Protein AF-A0A960ALN5-F1 (afdb_monomer)

Mean predicted aligned error: 6.97 Å

Foldseek 3Di:
DDDFDWDADPVDGFTFTDHPPDTDPDGDHDDDFDDLVVLVVLLVVLVVVLVVLLVVLLVQLVVCVVVVHPCSVVLSVVLSVQLCVQLVCQSVVLSVVQVPDPDSVSSVVSSVSSVVSSVVSSVCSVCSSVVVVVVRD

Radius of gyration: 24.54 Å; Cα contacts (8 Å, |Δi|>4): 141; chains: 1; bounding box: 49×25×76 Å

pLDDT: mean 93.41, std 6.9, range [58.62, 98.62]

Secondary structure (DSSP, 8-state):
-PPSEEEE-TTSSSEEEE-SSSEEEEEEPPP----HHHHHHHHHHHHHHHHHHHHHHHHHHHHHHHTT-TTHHHHHHHHHHHHHHHHHHHHHHHHHHHHH---HHHHHHHHHHHHHHHHHHHHHHHHHHHHHHHHH-

Nearest PDB structures (foldseek):
  7sqc-assembly1_C1  TM=5.564E-01  e=3.299E+00  Chlamydomonas reinhardtii
  5j0l-assembly1_B  TM=5.577E-01  e=6.347E+00  synthetic construct
  7tcd-assembly1_A  TM=4.397E-01  e=8.051E+00  synthetic construct

Solvent-accessible surface area (backbone atoms only — not comparable to full-atom values): 7522 Å² total; per-residue (Å²): 128,65,74,61,43,80,40,76,29,91,90,58,79,34,32,24,34,33,73,54,86,54,79,50,91,55,66,45,70,62,81,83,50,71,55,72,67,57,54,52,54,50,49,52,54,47,50,52,50,42,53,57,50,49,53,56,52,52,48,56,26,52,57,36,44,72,72,69,43,88,61,21,63,64,47,33,51,55,26,51,52,49,29,51,50,47,37,52,53,43,46,51,48,47,50,53,53,36,70,74,46,89,52,52,66,49,39,56,52,38,67,58,45,46,60,48,36,44,52,49,25,51,54,51,27,53,51,47,38,54,54,51,48,70,74,74,108

Structure (mmCIF, N/CA/C/O backbone):
data_AF-A0A960ALN5-F1
#
_entry.id   AF-A0A960ALN5-F1
#
loop_
_atom_site.group_PDB
_atom_site.id
_atom_site.type_symbol
_atom_site.label_atom_id
_atom_site.label_alt_id
_atom_site.label_comp_id
_atom_site.label_asym_id
_atom_site.label_entity_id
_atom_site.label_seq_id
_atom_site.pdbx_PDB_ins_code
_atom_site.Cartn_x
_atom_site.Cartn_y
_atom_site.Cartn_z
_atom_site.occupancy
_atom_site.B_iso_or_equiv
_atom_site.auth_seq_id
_atom_site.auth_comp_id
_atom_site.auth_asym_id
_atom_site.auth_atom_id
_atom_site.pdbx_PDB_model_num
ATOM 1 N N . MET A 1 1 ? -12.595 -7.997 50.179 1.00 58.62 1 MET A N 1
ATOM 2 C CA . MET A 1 1 ? -13.289 -6.859 49.540 1.00 58.62 1 MET A CA 1
ATOM 3 C C . MET A 1 1 ? -12.468 -6.469 48.326 1.00 58.62 1 MET A C 1
ATOM 5 O O . MET A 1 1 ? -11.252 -6.384 48.454 1.00 58.62 1 MET A O 1
ATOM 9 N N . THR A 1 2 ? -13.080 -6.353 47.152 1.00 78.88 2 THR A N 1
ATOM 10 C CA . THR A 1 2 ? -12.391 -5.891 45.938 1.00 78.88 2 THR A CA 1
ATOM 11 C C . THR A 1 2 ? -12.090 -4.402 46.078 1.00 78.88 2 THR A C 1
ATOM 13 O O . THR A 1 2 ? -12.916 -3.649 46.594 1.00 78.88 2 THR A O 1
ATOM 16 N N . VAL A 1 3 ? -10.891 -3.984 45.672 1.00 91.25 3 VAL A N 1
ATOM 17 C CA . VAL A 1 3 ? -10.505 -2.568 45.682 1.00 91.25 3 VAL A CA 1
ATOM 18 C C . VAL A 1 3 ? -11.387 -1.765 44.715 1.00 91.25 3 VAL A C 1
ATOM 20 O O . VAL A 1 3 ? -11.859 -2.329 43.726 1.00 91.25 3 VAL A O 1
ATOM 23 N N . PRO A 1 4 ? -11.634 -0.470 44.974 1.00 93.06 4 PRO A N 1
ATOM 24 C CA . PRO A 1 4 ? -12.338 0.384 44.025 1.00 93.06 4 PRO A CA 1
ATOM 25 C C . PRO A 1 4 ? -11.625 0.391 42.665 1.00 93.06 4 PRO A C 1
ATOM 27 O O . PRO A 1 4 ? -10.399 0.515 42.606 1.00 93.06 4 PRO A O 1
ATOM 30 N N . GLY A 1 5 ? -12.367 0.229 41.570 1.00 91.56 5 GLY A N 1
ATOM 31 C CA . GLY A 1 5 ? -11.766 0.071 40.247 1.00 91.56 5 GLY A CA 1
ATOM 32 C C . GLY A 1 5 ? -12.744 -0.250 39.120 1.00 91.56 5 GLY A C 1
ATOM 33 O O . GLY A 1 5 ? -13.943 -0.419 39.324 1.00 91.56 5 GLY A O 1
ATOM 34 N N . TRP A 1 6 ? -12.211 -0.326 37.899 1.00 91.06 6 TRP A N 1
ATOM 35 C CA . TRP A 1 6 ? -12.963 -0.706 36.702 1.00 91.06 6 TRP A CA 1
ATOM 36 C C . TRP A 1 6 ? -12.916 -2.217 36.501 1.00 91.06 6 TRP A C 1
ATOM 38 O O . TRP A 1 6 ? -11.837 -2.793 36.360 1.00 91.06 6 TRP A O 1
ATOM 48 N N . TYR A 1 7 ? -14.085 -2.838 36.415 1.00 90.06 7 TYR A N 1
ATOM 49 C CA . TYR A 1 7 ? -14.239 -4.283 36.255 1.00 90.06 7 TYR A CA 1
ATOM 50 C C . TYR A 1 7 ? -15.228 -4.594 35.122 1.00 90.06 7 TYR A C 1
ATOM 52 O O . TYR A 1 7 ? -15.979 -3.696 34.731 1.00 90.06 7 TYR A O 1
ATOM 60 N N . PRO A 1 8 ? -15.240 -5.821 34.561 1.00 90.44 8 PRO A N 1
ATOM 61 C CA . PRO A 1 8 ? -16.237 -6.221 33.566 1.00 90.44 8 PRO A CA 1
ATOM 62 C C . PRO A 1 8 ? -17.658 -5.958 34.073 1.00 90.44 8 PRO A C 1
ATOM 64 O O . PRO A 1 8 ? -17.978 -6.331 35.201 1.00 90.44 8 PRO A O 1
ATOM 67 N N . ASP A 1 9 ? -18.480 -5.284 33.263 1.00 88.62 9 ASP A N 1
ATOM 68 C CA . ASP A 1 9 ? -19.849 -4.926 33.652 1.00 88.62 9 ASP A CA 1
ATOM 69 C C . ASP A 1 9 ? -20.706 -6.198 33.831 1.00 88.62 9 ASP A C 1
ATOM 71 O O . ASP A 1 9 ? -20.887 -6.938 32.863 1.00 88.62 9 ASP A O 1
ATOM 75 N N . PRO A 1 10 ? -21.259 -6.481 35.028 1.00 83.56 10 PRO A N 1
ATOM 76 C CA . PRO A 1 10 ? -22.120 -7.648 35.236 1.00 83.56 10 PRO A CA 1
ATOM 77 C C . PRO A 1 10 ? -23.447 -7.566 34.469 1.00 83.56 10 PRO A C 1
ATOM 79 O O . PRO A 1 10 ? -24.081 -8.594 34.238 1.00 83.56 10 PRO A O 1
ATOM 82 N N . GLY A 1 11 ? -23.891 -6.352 34.119 1.00 82.25 11 GLY A N 1
ATOM 83 C CA . GLY A 1 11 ? -25.185 -6.088 33.486 1.00 82.25 11 GLY A CA 1
ATOM 84 C C . GLY A 1 11 ? -25.126 -5.834 31.977 1.00 82.25 11 GLY A C 1
ATOM 85 O O . GLY A 1 11 ? -26.162 -5.537 31.383 1.00 82.25 11 GLY A O 1
ATOM 86 N N . GLY A 1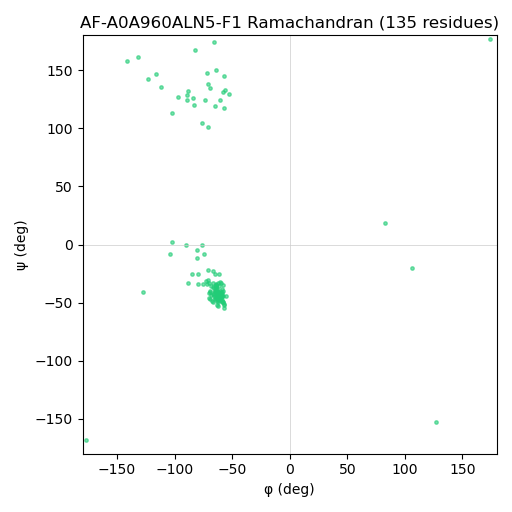 12 ? -23.952 -5.915 31.342 1.00 79.06 12 GLY A N 1
ATOM 87 C CA . GLY A 1 12 ? -23.803 -5.547 29.934 1.00 79.06 12 GLY A CA 1
ATOM 88 C C . GLY A 1 12 ? -22.405 -5.769 29.356 1.00 79.06 12 GLY A C 1
ATOM 89 O O . GLY A 1 12 ? -21.552 -6.424 29.943 1.00 79.06 12 GLY A O 1
ATOM 90 N N . SER A 1 13 ? -22.160 -5.228 28.160 1.00 74.62 13 SER A N 1
ATOM 91 C CA . SER A 1 13 ? -20.829 -5.228 27.542 1.00 74.62 13 SER A CA 1
ATOM 92 C C . SER A 1 13 ? -20.039 -3.989 27.969 1.00 74.62 13 SER A C 1
ATOM 94 O O . SER A 1 13 ? -20.551 -2.881 27.822 1.00 74.62 13 SER A O 1
ATOM 96 N N . GLY A 1 14 ? -18.782 -4.151 28.389 1.00 84.25 14 GLY A N 1
ATOM 97 C CA . GLY A 1 14 ? -17.890 -3.039 28.741 1.00 84.25 14 GLY A CA 1
ATOM 98 C C . GLY A 1 14 ? -17.283 -3.189 30.130 1.00 84.25 14 GLY A C 1
ATOM 99 O O . GLY A 1 14 ? -17.115 -4.306 30.624 1.00 84.25 14 GLY A O 1
ATOM 100 N N . THR A 1 15 ? -16.942 -2.064 30.753 1.00 91.12 15 THR A N 1
ATOM 101 C CA . THR A 1 15 ? -16.519 -2.033 32.157 1.00 91.12 15 THR A CA 1
ATOM 102 C C . THR A 1 15 ? -17.400 -1.098 32.971 1.00 91.12 15 THR A C 1
ATOM 104 O O . THR A 1 15 ? -17.802 -0.038 32.496 1.00 91.12 15 THR A O 1
ATOM 107 N N . ARG A 1 16 ? -17.692 -1.479 34.212 1.00 92.69 16 ARG A N 1
ATOM 108 C CA . ARG A 1 16 ? -18.422 -0.666 35.188 1.00 92.69 16 ARG A CA 1
ATOM 109 C C . ARG A 1 16 ? -17.503 -0.354 36.367 1.00 92.69 16 ARG A C 1
ATOM 111 O O . ARG A 1 16 ? -16.625 -1.156 36.698 1.00 92.69 16 ARG A O 1
ATOM 118 N N . TYR A 1 17 ? -17.657 0.821 36.967 1.00 92.19 17 TYR A N 1
ATOM 119 C CA . TYR A 1 17 ? -16.857 1.210 38.124 1.00 92.19 17 TYR A CA 1
ATOM 120 C C . TYR A 1 17 ? -17.458 0.649 39.423 1.00 92.19 17 TYR A C 1
ATOM 122 O O . TYR A 1 17 ? -18.637 0.869 39.720 1.00 92.19 17 TYR A O 1
ATOM 130 N N . TRP A 1 18 ? -16.634 -0.071 40.184 1.00 92.56 18 TRP A N 1
ATOM 131 C CA . TRP A 1 18 ? -16.903 -0.546 41.541 1.00 92.56 18 TRP A CA 1
ATOM 132 C C . TRP A 1 18 ? -16.277 0.427 42.539 1.00 92.56 18 TRP A C 1
ATOM 134 O O . TRP A 1 18 ? -15.080 0.704 42.445 1.00 92.56 18 TRP A O 1
ATOM 144 N N . ASP A 1 19 ? -17.048 0.933 43.499 1.00 92.12 19 ASP A N 1
ATOM 145 C CA . ASP A 1 19 ? -16.558 1.912 44.483 1.00 92.12 19 ASP A CA 1
ATOM 146 C C . ASP A 1 19 ? -15.975 1.283 45.762 1.00 92.12 19 ASP A C 1
ATOM 148 O O . ASP A 1 19 ? -15.500 1.997 46.643 1.00 92.12 19 ASP A O 1
ATOM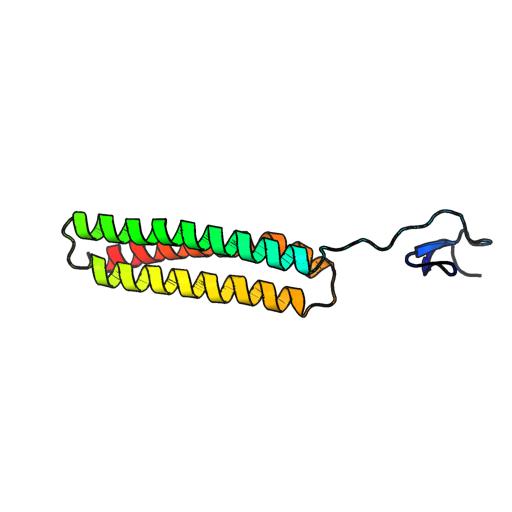 152 N N . GLY A 1 20 ? -15.973 -0.050 45.857 1.00 92.19 20 GLY A N 1
ATOM 153 C CA . GLY A 1 20 ? -15.568 -0.797 47.052 1.00 92.19 20 GLY A CA 1
ATOM 154 C C . GLY A 1 20 ? -16.741 -1.411 47.822 1.00 92.19 20 GLY A C 1
ATOM 155 O O . GLY A 1 20 ? -16.524 -2.371 48.565 1.00 92.19 20 GLY A O 1
ATOM 156 N N . GLN A 1 21 ? -17.964 -0.916 47.621 1.00 92.00 21 GLN A N 1
ATOM 157 C CA . GLN A 1 21 ? -19.178 -1.370 48.309 1.00 92.00 21 GLN A CA 1
ATOM 158 C C . GLN A 1 21 ? -20.314 -1.731 47.346 1.00 92.00 21 GLN A C 1
ATOM 160 O O . GLN A 1 21 ? -20.996 -2.734 47.574 1.00 92.00 21 GLN A O 1
ATOM 165 N N . VAL A 1 22 ? -20.514 -0.948 46.285 1.00 91.44 22 VAL A N 1
ATOM 166 C CA . VAL A 1 22 ? -21.576 -1.131 45.292 1.00 91.44 22 VAL A CA 1
ATOM 167 C C . VAL A 1 22 ? -21.096 -0.831 43.869 1.00 91.44 22 VAL A C 1
ATOM 169 O O . VAL A 1 22 ? -20.112 -0.131 43.615 1.00 91.44 22 VAL A O 1
ATOM 172 N N . TRP A 1 23 ? -21.815 -1.395 42.899 1.00 90.94 23 TRP A N 1
ATOM 173 C CA . TRP A 1 23 ? -21.640 -1.039 41.498 1.00 90.94 23 TRP A CA 1
ATOM 174 C C . TRP A 1 23 ? -22.239 0.339 41.261 1.00 90.94 23 TRP A C 1
ATOM 176 O O . TRP A 1 23 ? -23.423 0.548 41.515 1.00 90.94 23 TRP A O 1
ATOM 186 N N . THR A 1 24 ? -21.436 1.261 40.742 1.00 91.56 24 THR A N 1
ATOM 187 C CA . THR A 1 24 ? -21.915 2.599 40.380 1.00 91.56 24 THR A CA 1
ATOM 188 C C . THR A 1 24 ? -22.579 2.594 39.001 1.00 91.56 24 THR A C 1
ATOM 190 O O . THR A 1 24 ? -22.395 1.664 38.210 1.00 91.56 24 THR A O 1
ATOM 193 N N . ASP A 1 25 ? -23.288 3.671 38.666 1.00 90.50 25 ASP A N 1
ATOM 194 C CA . ASP A 1 25 ? -23.841 3.883 37.321 1.00 90.50 25 ASP A CA 1
ATOM 195 C C . ASP A 1 25 ? -22.783 4.315 36.289 1.00 90.50 25 ASP A C 1
ATOM 197 O O . ASP A 1 25 ? -23.090 4.511 35.112 1.00 90.50 25 ASP A O 1
ATOM 201 N N . GLN A 1 26 ? -21.514 4.455 36.695 1.00 90.75 26 GLN A N 1
ATOM 202 C CA . GLN A 1 26 ? -20.435 4.786 35.772 1.00 90.75 26 GLN A CA 1
ATOM 203 C C . GLN A 1 26 ? -20.047 3.556 34.947 1.00 90.75 26 GLN A C 1
ATOM 205 O O . GLN A 1 26 ? -19.343 2.655 35.411 1.00 90.75 26 GLN A O 1
ATOM 210 N N . VAL A 1 27 ? -20.478 3.554 33.689 1.00 89.25 27 VAL A N 1
ATOM 211 C CA . VAL A 1 27 ? -20.147 2.541 32.684 1.00 89.25 27 VAL A CA 1
ATOM 212 C C . VAL A 1 27 ? -19.266 3.124 31.583 1.00 89.25 27 VAL A C 1
ATOM 214 O O . VAL A 1 27 ? -19.517 4.204 31.050 1.00 89.25 27 VAL A O 1
ATOM 217 N N . LYS A 1 28 ? -18.230 2.378 31.205 1.00 86.38 28 LYS A N 1
ATOM 218 C CA . LYS A 1 28 ? -17.436 2.591 29.997 1.00 86.38 28 LYS A CA 1
ATOM 219 C C . LYS A 1 28 ? -17.883 1.581 28.957 1.00 86.38 28 LYS A C 1
ATOM 221 O O . LYS A 1 28 ? -17.653 0.377 29.095 1.00 86.38 28 LYS A O 1
ATOM 226 N N . ALA A 1 29 ? -18.498 2.090 27.894 1.00 78.88 29 ALA A N 1
ATOM 227 C CA . ALA A 1 29 ? -18.795 1.281 26.726 1.00 78.88 29 ALA A CA 1
ATOM 228 C C . ALA A 1 29 ? -17.494 0.668 26.172 1.00 78.88 29 ALA A C 1
ATOM 230 O O . ALA A 1 29 ? -16.442 1.318 26.208 1.00 78.88 29 ALA A O 1
ATOM 231 N N . PRO A 1 30 ? -17.536 -0.562 25.633 1.00 73.06 30 PRO A N 1
ATOM 232 C CA . PRO A 1 30 ? -16.398 -1.111 24.920 1.00 73.06 30 PRO A CA 1
ATOM 233 C C . PRO A 1 30 ? -16.054 -0.170 23.762 1.00 73.06 30 PRO A C 1
ATOM 235 O O . PRO A 1 30 ? -16.936 0.251 23.009 1.00 73.06 30 PRO A O 1
ATOM 238 N N . GLY A 1 31 ? -14.775 0.186 23.625 1.00 67.69 31 GLY A N 1
ATOM 239 C CA . GLY A 1 31 ? -14.324 1.028 22.522 1.00 67.69 31 GLY A CA 1
ATOM 240 C C . GLY A 1 31 ? -14.695 0.379 21.189 1.00 67.69 31 GLY A C 1
ATOM 241 O O . GLY A 1 31 ? -14.228 -0.720 20.882 1.00 67.69 31 GLY A O 1
ATOM 242 N N . LYS A 1 32 ? -15.545 1.035 20.391 1.00 73.06 32 LYS A N 1
ATOM 243 C CA . LYS A 1 32 ? -15.848 0.581 19.030 1.00 73.06 32 LYS A CA 1
ATOM 244 C C . LYS A 1 32 ? -14.616 0.833 18.163 1.00 73.06 32 LYS A C 1
ATOM 246 O O . LYS A 1 32 ? -14.345 1.964 17.775 1.00 73.06 32 LYS A O 1
ATOM 251 N N . GLY A 1 33 ? -13.847 -0.221 17.901 1.00 81.25 33 GLY A N 1
ATOM 252 C CA . GLY A 1 33 ? -12.757 -0.175 16.930 1.00 81.25 33 GLY A CA 1
ATOM 253 C C . GLY A 1 33 ? -13.263 0.047 15.502 1.00 81.25 33 GLY A C 1
ATOM 254 O O . GLY A 1 33 ? -14.464 0.010 15.232 1.00 81.25 33 GLY A O 1
ATOM 255 N N . VAL A 1 34 ? -12.328 0.222 14.567 1.00 88.44 34 VAL A N 1
ATOM 256 C CA . VAL A 1 34 ? -12.641 0.327 13.135 1.00 88.44 34 VAL A CA 1
ATOM 257 C C . VAL A 1 34 ? -13.337 -0.964 12.660 1.00 88.44 34 VAL A C 1
ATOM 259 O O . VAL A 1 34 ? -12.795 -2.066 12.849 1.00 88.44 34 VAL A O 1
ATOM 262 N N . PRO A 1 35 ? -14.537 -0.877 12.058 1.00 90.75 35 PRO A N 1
ATOM 263 C CA . PRO A 1 35 ? -15.228 -2.048 11.540 1.00 90.75 35 PRO A CA 1
ATOM 264 C C . PRO A 1 35 ? -14.533 -2.570 10.274 1.00 90.75 35 PRO A C 1
ATOM 266 O O . PRO A 1 35 ? -13.984 -1.804 9.486 1.00 90.75 35 PRO A O 1
ATOM 269 N N . GLY A 1 36 ? -14.567 -3.888 10.060 1.00 90.38 36 GLY A N 1
ATOM 270 C CA . GLY A 1 36 ? -13.838 -4.527 8.955 1.00 90.38 36 GLY A CA 1
ATOM 271 C C . GLY A 1 36 ? -14.287 -4.075 7.560 1.00 90.38 36 GLY A C 1
ATOM 272 O O . GLY A 1 36 ? -13.460 -3.949 6.668 1.00 90.38 36 GLY A O 1
ATOM 273 N N . TRP A 1 37 ? -15.570 -3.758 7.366 1.00 92.88 37 TRP A N 1
ATOM 274 C CA . TRP A 1 37 ? -16.060 -3.256 6.076 1.00 92.88 37 TRP A CA 1
ATOM 275 C C . TRP A 1 37 ? -15.463 -1.885 5.726 1.00 92.88 37 TRP A C 1
ATOM 277 O O . TRP A 1 37 ? -15.123 -1.643 4.572 1.00 92.88 37 TRP A O 1
ATOM 287 N N . LEU A 1 38 ? -15.277 -1.010 6.724 1.00 94.94 38 LEU A N 1
ATOM 288 C CA . LEU A 1 38 ? -14.687 0.313 6.520 1.00 94.94 38 LEU A CA 1
ATOM 289 C C . LEU A 1 38 ? -13.219 0.182 6.109 1.00 94.94 38 LEU A C 1
ATOM 291 O O . LEU A 1 38 ? -12.757 0.922 5.250 1.00 94.94 38 LEU A O 1
ATOM 295 N N . LEU A 1 39 ? -12.511 -0.804 6.668 1.00 94.88 39 LEU A N 1
ATOM 296 C CA . LEU A 1 39 ? -11.148 -1.145 6.265 1.00 94.88 39 LEU A CA 1
ATOM 297 C C . LEU A 1 39 ? -11.076 -1.574 4.789 1.00 94.88 39 LEU A C 1
ATOM 299 O O . LEU A 1 39 ? -10.149 -1.174 4.093 1.00 94.88 39 LEU A O 1
ATOM 303 N N . VAL A 1 40 ? -12.056 -2.337 4.295 1.00 96.38 40 VAL A N 1
ATOM 304 C CA . VAL A 1 40 ? -12.124 -2.729 2.876 1.00 96.38 40 VAL A CA 1
ATOM 305 C C . VAL A 1 40 ? -12.424 -1.525 1.980 1.00 96.38 40 VAL A C 1
ATOM 307 O O . VAL A 1 40 ? -11.759 -1.348 0.964 1.00 96.38 40 VAL A O 1
ATOM 310 N N . VAL A 1 41 ? -13.366 -0.659 2.365 1.00 98.06 41 VAL A N 1
ATOM 311 C CA . VAL A 1 41 ? -13.646 0.591 1.630 1.00 98.06 41 VAL A CA 1
ATOM 312 C C . VAL A 1 41 ? -12.401 1.476 1.567 1.00 98.06 41 VAL A C 1
ATOM 314 O O . VAL A 1 41 ? -12.052 1.986 0.504 1.00 98.06 41 VAL A O 1
ATOM 317 N N . TRP A 1 42 ? -11.697 1.614 2.689 1.00 98.00 42 TRP A N 1
ATOM 318 C CA . TRP A 1 42 ? -10.443 2.356 2.759 1.00 98.00 42 TRP A CA 1
ATOM 319 C C . TRP A 1 42 ? -9.363 1.749 1.862 1.00 98.00 42 TRP A C 1
ATOM 321 O O . TRP A 1 42 ? -8.700 2.473 1.126 1.00 98.00 42 TRP A O 1
ATOM 331 N N . PHE A 1 43 ? -9.224 0.423 1.855 1.00 98.31 43 PHE A N 1
ATOM 332 C CA . PHE A 1 43 ? -8.314 -0.273 0.950 1.00 98.31 43 PHE A CA 1
ATOM 333 C C . PHE A 1 43 ? -8.635 0.013 -0.523 1.00 98.31 43 PHE A C 1
ATOM 335 O O . PHE A 1 43 ? -7.724 0.311 -1.290 1.00 98.31 43 PHE A O 1
ATOM 342 N N . VAL A 1 44 ? -9.913 -0.011 -0.918 1.00 98.50 44 VAL A N 1
ATOM 343 C CA . VAL A 1 44 ? -10.327 0.323 -2.293 1.00 98.50 44 VAL A CA 1
ATOM 344 C C . VAL A 1 44 ? -9.962 1.767 -2.634 1.00 98.50 44 VAL A C 1
ATOM 346 O O . VAL A 1 44 ? -9.416 2.019 -3.707 1.00 98.50 44 VAL A O 1
ATOM 349 N N . LEU A 1 45 ? -10.184 2.709 -1.715 1.00 98.62 45 LEU A N 1
ATOM 350 C CA . LEU A 1 45 ? -9.770 4.099 -1.907 1.00 98.62 45 LEU A CA 1
ATOM 351 C C . LEU A 1 45 ? -8.250 4.215 -2.112 1.00 98.62 45 LEU A C 1
ATOM 353 O O . LEU A 1 45 ? -7.799 4.945 -2.993 1.00 98.62 45 LEU A O 1
ATOM 357 N N . MET A 1 46 ? -7.456 3.468 -1.343 1.00 98.56 46 MET A N 1
ATOM 358 C CA . MET A 1 46 ? -5.997 3.444 -1.489 1.00 98.56 46 MET A CA 1
ATOM 359 C C . MET A 1 46 ? -5.544 2.753 -2.778 1.00 98.56 46 MET A C 1
ATOM 361 O O . MET A 1 46 ? -4.569 3.190 -3.382 1.00 98.56 46 MET A O 1
ATOM 365 N N . ALA A 1 47 ? -6.266 1.738 -3.255 1.00 98.38 47 ALA A N 1
ATOM 366 C CA . ALA A 1 47 ? -6.017 1.129 -4.560 1.00 98.38 47 ALA A CA 1
ATOM 367 C C . ALA A 1 47 ? -6.285 2.119 -5.708 1.00 98.38 47 ALA A C 1
ATOM 369 O O . ALA A 1 47 ? -5.492 2.199 -6.643 1.00 98.38 47 ALA A O 1
ATOM 370 N N . VAL A 1 48 ? -7.346 2.931 -5.613 1.00 98.62 48 VAL A N 1
ATOM 371 C CA . VAL A 1 48 ? -7.614 4.022 -6.569 1.00 98.62 48 VAL A CA 1
ATOM 372 C C . VAL A 1 48 ? -6.507 5.079 -6.521 1.00 98.62 48 VAL A C 1
ATOM 374 O O . VAL A 1 48 ? -6.036 5.521 -7.567 1.00 98.62 48 VAL A O 1
ATOM 377 N N . ALA A 1 49 ? -6.040 5.452 -5.326 1.00 98.50 49 ALA A N 1
ATOM 378 C CA . ALA A 1 49 ? -4.917 6.376 -5.179 1.00 98.50 49 ALA A CA 1
ATOM 379 C C . ALA A 1 49 ? -3.613 5.811 -5.777 1.00 98.50 49 ALA A C 1
ATOM 381 O O . ALA A 1 49 ? -2.895 6.531 -6.468 1.00 98.50 49 ALA A O 1
ATOM 382 N N . ALA A 1 50 ? -3.327 4.522 -5.573 1.00 98.56 50 ALA A N 1
ATOM 383 C CA . ALA A 1 50 ? -2.188 3.845 -6.190 1.00 98.56 50 ALA A CA 1
ATOM 384 C C . ALA A 1 50 ? -2.312 3.795 -7.722 1.00 98.56 50 ALA A C 1
ATOM 386 O O . ALA A 1 50 ? -1.338 4.009 -8.438 1.00 98.56 50 ALA A O 1
ATOM 387 N N . PHE A 1 51 ? -3.518 3.588 -8.250 1.00 98.25 51 PHE A N 1
ATOM 388 C CA . PHE A 1 51 ? -3.759 3.656 -9.690 1.00 98.25 51 PHE A CA 1
ATOM 389 C C . PHE A 1 51 ? -3.512 5.065 -10.255 1.00 98.25 51 PHE A C 1
ATOM 391 O O . PHE A 1 51 ? -2.878 5.211 -11.298 1.00 98.25 51 PHE A O 1
ATOM 398 N N . ALA A 1 52 ? -3.931 6.117 -9.549 1.00 98.00 52 ALA A N 1
ATOM 399 C CA . ALA A 1 52 ? -3.597 7.488 -9.936 1.00 98.00 52 ALA A CA 1
ATOM 400 C C . ALA A 1 52 ? -2.075 7.742 -9.892 1.00 98.00 52 ALA A C 1
ATOM 402 O O . ALA A 1 52 ? -1.518 8.352 -10.805 1.00 98.00 52 ALA A O 1
ATOM 403 N N . GLY A 1 53 ? -1.385 7.226 -8.870 1.00 97.81 53 GLY A N 1
ATOM 404 C CA . GLY A 1 53 ? 0.074 7.290 -8.754 1.00 97.81 53 GLY A CA 1
ATOM 405 C C . GLY A 1 53 ? 0.815 6.533 -9.862 1.00 97.81 53 GLY A C 1
ATOM 406 O O . GLY A 1 53 ? 1.849 6.998 -10.335 1.00 97.81 53 GLY A O 1
ATOM 407 N N . PHE A 1 54 ? 0.263 5.420 -10.346 1.00 97.88 54 PHE A N 1
ATOM 408 C CA . PHE A 1 54 ? 0.811 4.685 -11.487 1.00 97.88 54 PHE A CA 1
ATOM 409 C C . PHE A 1 54 ? 0.883 5.554 -12.750 1.00 97.88 54 PHE A C 1
ATOM 411 O O . PHE A 1 54 ? 1.875 5.502 -13.474 1.00 97.88 54 PHE A O 1
ATOM 418 N N . TRP A 1 55 ? -0.112 6.415 -12.983 1.00 97.56 55 TRP A N 1
ATOM 419 C CA . TRP A 1 55 ? -0.084 7.343 -14.116 1.00 97.56 55 TRP A CA 1
ATOM 420 C C . TRP A 1 55 ? 1.074 8.34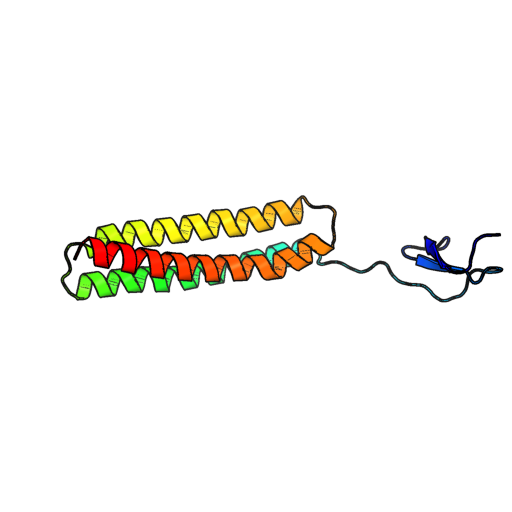2 -14.023 1.00 97.56 55 TRP A C 1
ATOM 422 O O . TRP A 1 55 ? 1.748 8.603 -15.017 1.00 97.56 55 TRP A O 1
ATOM 432 N N . TYR A 1 56 ? 1.367 8.845 -12.820 1.00 97.00 56 TYR A N 1
ATOM 433 C CA . TYR A 1 56 ? 2.562 9.657 -12.580 1.00 97.00 56 TYR A CA 1
ATOM 434 C C . TYR A 1 56 ? 3.854 8.893 -12.927 1.00 97.00 56 TYR A C 1
ATOM 436 O O . TYR A 1 56 ? 4.735 9.452 -13.578 1.00 97.00 56 TYR A O 1
ATOM 444 N N . VAL A 1 57 ? 3.956 7.609 -12.564 1.00 97.50 57 VAL A N 1
ATOM 445 C CA . VAL A 1 57 ? 5.130 6.780 -12.894 1.00 97.50 57 VAL A CA 1
ATOM 446 C C . VAL A 1 57 ? 5.281 6.572 -14.405 1.00 97.50 57 VAL A C 1
ATOM 448 O O . VAL A 1 57 ? 6.392 6.670 -14.931 1.00 97.50 57 VAL A O 1
ATOM 451 N N . LEU A 1 58 ? 4.179 6.355 -15.127 1.00 97.19 58 LEU A N 1
ATOM 452 C CA . LEU A 1 58 ? 4.207 6.267 -16.591 1.00 97.19 58 LEU A CA 1
ATOM 453 C C . LEU A 1 58 ? 4.649 7.582 -17.244 1.00 97.19 58 LEU A C 1
ATOM 455 O O . LEU A 1 58 ? 5.422 7.553 -18.201 1.00 97.19 58 LEU A O 1
ATOM 459 N N . LEU A 1 59 ? 4.221 8.730 -16.709 1.00 97.25 59 LEU A N 1
ATOM 460 C CA . LEU A 1 59 ? 4.643 10.039 -17.215 1.00 97.25 59 LEU A CA 1
ATOM 461 C C . LEU A 1 59 ? 6.159 10.245 -17.109 1.00 97.25 59 LEU A C 1
ATOM 463 O O . LEU A 1 59 ? 6.743 10.816 -18.027 1.00 97.25 59 LEU A O 1
ATOM 467 N N . MET A 1 60 ? 6.817 9.738 -16.058 1.00 95.75 60 MET A N 1
ATOM 468 C CA . MET A 1 60 ? 8.286 9.789 -15.964 1.00 95.75 60 MET A CA 1
ATOM 469 C C . MET A 1 60 ? 8.951 9.089 -17.157 1.00 95.75 60 MET A C 1
ATOM 471 O O . MET A 1 60 ? 9.863 9.645 -17.766 1.00 95.75 60 MET A O 1
ATOM 475 N N . THR A 1 61 ? 8.442 7.912 -17.534 1.00 95.50 61 THR A N 1
ATOM 476 C CA . THR A 1 61 ? 8.931 7.151 -18.697 1.00 95.50 61 THR A CA 1
ATOM 477 C C . THR A 1 61 ? 8.653 7.893 -20.002 1.00 95.50 61 THR A C 1
ATOM 479 O O . THR A 1 61 ? 9.533 7.996 -20.851 1.00 95.50 61 THR A O 1
ATOM 482 N N . ALA A 1 62 ? 7.447 8.451 -20.150 1.00 96.31 62 ALA A N 1
ATOM 483 C CA . ALA A 1 62 ? 7.056 9.196 -21.343 1.00 96.31 62 ALA A CA 1
ATOM 484 C C . ALA A 1 62 ? 7.981 10.400 -21.590 1.00 96.31 62 ALA A C 1
ATOM 486 O O . ALA A 1 62 ? 8.505 10.542 -22.691 1.00 96.31 62 ALA A O 1
ATOM 487 N N . PHE A 1 63 ? 8.253 11.210 -20.560 1.00 95.50 63 PHE A N 1
ATOM 488 C CA . PHE A 1 63 ? 9.194 12.331 -20.669 1.00 95.50 63 PHE A CA 1
ATOM 489 C C . PHE A 1 63 ? 10.638 11.871 -20.900 1.00 95.50 63 PHE A C 1
ATOM 491 O O . PHE A 1 63 ? 11.389 12.542 -21.603 1.00 95.50 63 PHE A O 1
ATOM 498 N N . GLY A 1 64 ? 11.030 10.722 -20.340 1.00 94.88 64 GLY A N 1
ATOM 499 C CA . GLY A 1 64 ? 12.335 10.116 -20.601 1.00 94.88 64 GLY A CA 1
ATOM 500 C C . GLY A 1 64 ? 12.521 9.684 -22.056 1.00 94.88 64 GLY A C 1
ATOM 501 O O . GLY A 1 64 ? 13.613 9.819 -22.589 1.00 94.88 64 GLY A O 1
ATOM 502 N N . CYS A 1 65 ? 11.474 9.185 -22.711 1.00 95.94 65 CYS A N 1
ATOM 503 C CA . CYS A 1 65 ? 11.555 8.820 -24.125 1.00 95.94 65 CYS A CA 1
ATOM 504 C C . CYS A 1 65 ? 11.439 10.034 -25.053 1.00 95.94 65 CYS A C 1
ATOM 506 O O . CYS A 1 65 ? 12.105 10.077 -26.083 1.00 95.94 65 CYS A O 1
ATOM 508 N N . ASP A 1 66 ? 10.645 11.038 -24.675 1.00 97.31 66 ASP A N 1
ATOM 509 C CA . ASP A 1 66 ? 10.516 12.289 -25.432 1.00 97.31 66 ASP A CA 1
ATOM 510 C C . ASP A 1 66 ? 11.826 13.102 -25.458 1.00 97.31 66 ASP A C 1
ATOM 512 O O . ASP A 1 66 ? 12.094 13.829 -26.411 1.00 97.31 66 ASP A O 1
ATOM 516 N N . SER A 1 67 ? 12.703 12.928 -24.460 1.00 94.50 67 SER A N 1
ATOM 517 C CA . SER A 1 67 ? 14.034 13.554 -24.447 1.00 94.50 67 SER A CA 1
ATOM 518 C C . SER A 1 67 ? 15.048 12.910 -25.407 1.00 94.50 67 SER A C 1
ATOM 520 O O . SER A 1 67 ? 16.140 13.452 -25.581 1.00 94.50 67 SER A O 1
ATOM 522 N N . GLY A 1 68 ? 14.706 11.774 -26.031 1.00 93.50 68 GLY A N 1
ATOM 523 C CA . GLY A 1 68 ? 15.582 11.038 -26.947 1.00 93.50 68 GLY A CA 1
ATOM 524 C C . GLY A 1 68 ? 16.585 10.101 -26.263 1.00 93.50 68 GLY A C 1
ATOM 525 O O . GLY A 1 68 ? 17.578 9.728 -26.880 1.00 93.50 68 GLY A O 1
ATOM 526 N N . TRP A 1 69 ? 16.365 9.732 -24.998 1.00 94.50 69 TRP A N 1
ATOM 527 C CA . TRP A 1 69 ? 17.241 8.806 -24.277 1.00 94.50 69 TRP A CA 1
ATOM 528 C C . TRP A 1 69 ? 16.908 7.333 -24.570 1.00 94.50 69 TRP A C 1
ATOM 530 O O . TRP A 1 69 ? 15.832 6.848 -24.222 1.00 94.50 69 TRP A O 1
ATOM 540 N N . ASP A 1 70 ? 17.872 6.588 -25.120 1.00 92.62 70 ASP A N 1
ATOM 541 C CA . ASP A 1 70 ? 17.704 5.177 -25.513 1.00 92.62 70 ASP A CA 1
ATOM 542 C C . ASP A 1 70 ? 17.370 4.229 -24.339 1.00 92.62 70 ASP A C 1
ATOM 544 O O . ASP A 1 70 ? 16.747 3.183 -24.530 1.00 92.62 70 ASP A O 1
ATOM 548 N N . GLY A 1 71 ? 17.747 4.585 -23.104 1.00 92.94 71 GLY A N 1
ATOM 549 C CA . GLY A 1 71 ? 17.489 3.781 -21.900 1.00 92.94 71 GLY A CA 1
ATOM 550 C C . GLY A 1 71 ? 16.077 3.920 -21.313 1.00 92.94 71 GLY A C 1
ATOM 551 O O . GLY A 1 71 ? 15.737 3.206 -20.362 1.00 92.94 71 GLY A O 1
ATOM 552 N N . CYS A 1 72 ? 15.243 4.811 -21.863 1.00 94.94 72 CYS A N 1
ATOM 553 C CA . CYS A 1 72 ? 13.975 5.217 -21.253 1.00 94.94 72 CYS A CA 1
ATOM 554 C C . CYS A 1 72 ? 12.991 4.055 -21.042 1.00 94.94 72 CYS A C 1
ATOM 556 O O . CYS A 1 72 ? 12.378 3.954 -19.979 1.00 94.94 72 CYS A O 1
ATOM 558 N N . VAL A 1 73 ? 12.866 3.144 -22.016 1.00 94.69 73 VAL A N 1
ATOM 559 C CA . VAL A 1 73 ? 11.896 2.039 -21.961 1.00 94.69 73 VAL A CA 1
ATOM 560 C C . VAL A 1 73 ? 12.283 1.033 -20.882 1.00 94.69 73 VAL A C 1
ATOM 562 O O . VAL A 1 73 ? 11.440 0.665 -20.069 1.00 94.69 73 VAL A O 1
ATOM 565 N N . GLY A 1 74 ? 13.556 0.629 -20.823 1.00 95.81 74 GLY A N 1
ATOM 566 C CA . GLY A 1 74 ? 14.020 -0.371 -19.856 1.00 95.81 74 GLY A CA 1
ATOM 567 C C . GLY A 1 74 ? 13.958 0.126 -18.409 1.00 95.81 74 GLY A C 1
ATOM 568 O O . GLY A 1 74 ? 13.502 -0.595 -17.514 1.00 95.81 74 GLY A O 1
ATOM 569 N N . VAL A 1 75 ? 14.361 1.380 -18.169 1.00 96.50 75 VAL A N 1
ATOM 570 C CA . VAL A 1 75 ? 14.251 1.990 -16.833 1.00 96.50 75 VAL A CA 1
ATOM 571 C C . VAL A 1 75 ? 12.794 2.235 -16.464 1.00 96.50 75 VAL A C 1
ATOM 573 O O . VAL A 1 75 ? 12.398 1.944 -15.332 1.00 96.50 75 VAL A O 1
ATOM 576 N N . GLY A 1 76 ? 11.979 2.698 -17.411 1.00 96.69 76 GLY A N 1
ATOM 577 C CA . GLY A 1 76 ? 10.543 2.862 -17.225 1.00 96.69 76 GLY A CA 1
ATOM 578 C C . GLY A 1 76 ? 9.852 1.561 -16.834 1.00 96.69 76 GLY A C 1
ATOM 579 O O . GLY A 1 76 ? 9.148 1.527 -15.823 1.00 96.69 76 GLY A O 1
ATOM 580 N N . GLU A 1 77 ? 10.119 0.481 -17.572 1.00 96.94 77 GLU A N 1
ATOM 581 C CA . GLU A 1 77 ? 9.583 -0.858 -17.313 1.00 96.94 77 GLU A CA 1
ATOM 582 C C . GLU A 1 77 ? 9.917 -1.360 -15.915 1.00 96.94 77 GLU A C 1
ATOM 584 O O . GLU A 1 77 ? 9.028 -1.704 -15.130 1.00 96.94 77 GLU A O 1
ATOM 589 N N . THR A 1 78 ? 11.199 -1.301 -15.566 1.00 97.44 78 THR A N 1
ATOM 590 C CA . THR A 1 78 ? 11.677 -1.693 -14.238 1.00 97.44 78 THR A CA 1
ATOM 591 C C . THR A 1 78 ? 11.004 -0.867 -13.138 1.00 97.44 78 THR A C 1
ATOM 593 O O . THR A 1 78 ? 10.598 -1.405 -12.105 1.00 97.44 78 THR A O 1
ATOM 596 N N . THR A 1 79 ? 10.837 0.438 -13.364 1.00 97.81 79 THR A N 1
ATOM 597 C CA . THR A 1 79 ? 10.267 1.367 -12.382 1.00 97.81 79 THR A CA 1
ATOM 598 C C . THR A 1 79 ? 8.789 1.095 -12.126 1.00 97.81 79 THR A C 1
ATOM 600 O O . THR A 1 79 ? 8.374 1.008 -10.965 1.00 97.81 79 THR A O 1
ATOM 603 N N . TRP A 1 80 ? 7.974 0.947 -13.174 1.00 97.38 80 TRP A N 1
ATOM 604 C CA . TRP A 1 80 ? 6.541 0.733 -12.982 1.00 97.38 80 TRP A CA 1
ATOM 605 C C . TRP A 1 80 ? 6.233 -0.679 -12.467 1.00 97.38 80 TRP A C 1
ATOM 607 O O . TRP A 1 80 ? 5.318 -0.831 -11.653 1.00 97.38 80 TRP A O 1
ATOM 617 N N . LEU A 1 81 ? 7.0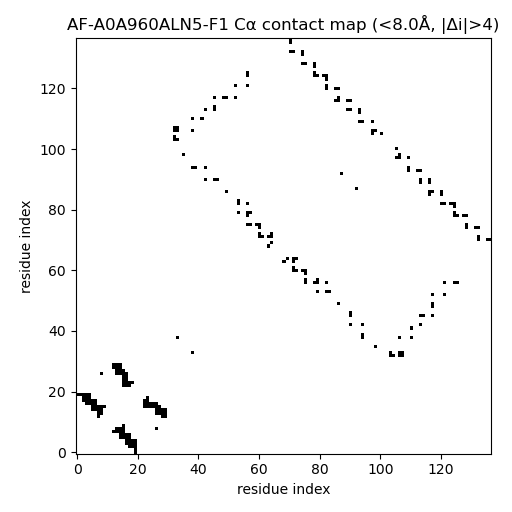30 -1.695 -12.829 1.00 98.00 81 LEU A N 1
ATOM 618 C CA . LEU A 1 81 ? 6.939 -3.036 -12.236 1.00 98.00 81 LEU A CA 1
ATOM 619 C C . LEU A 1 81 ? 7.249 -3.010 -10.737 1.00 98.00 81 LEU A C 1
ATOM 621 O O . LEU A 1 81 ? 6.492 -3.571 -9.940 1.00 98.00 81 LEU A O 1
ATOM 625 N N . ALA A 1 82 ? 8.323 -2.320 -10.341 1.00 97.88 82 ALA A N 1
ATOM 626 C CA . ALA A 1 82 ? 8.672 -2.149 -8.934 1.00 97.88 82 ALA A CA 1
ATOM 627 C C . ALA A 1 82 ? 7.558 -1.416 -8.169 1.00 97.88 82 ALA A C 1
ATOM 629 O O . ALA A 1 82 ? 7.154 -1.863 -7.094 1.00 97.88 82 ALA A O 1
ATOM 630 N N . TYR A 1 83 ? 7.006 -0.344 -8.745 1.00 98.56 83 TYR A N 1
ATOM 631 C CA . TYR A 1 83 ? 5.885 0.394 -8.163 1.00 98.56 83 TYR A CA 1
ATOM 632 C C . TYR A 1 83 ? 4.662 -0.502 -7.917 1.00 98.56 83 TYR A C 1
ATOM 634 O O . TYR A 1 83 ? 4.142 -0.546 -6.797 1.00 98.56 83 TYR A O 1
ATOM 642 N N . ILE A 1 84 ? 4.221 -1.252 -8.936 1.00 98.38 84 ILE A N 1
ATOM 643 C CA . ILE A 1 84 ? 3.084 -2.176 -8.813 1.00 98.38 84 ILE A CA 1
ATOM 644 C C . ILE A 1 84 ? 3.373 -3.233 -7.748 1.00 98.38 84 ILE A C 1
ATOM 646 O O . ILE A 1 84 ? 2.511 -3.494 -6.909 1.00 98.38 84 ILE A O 1
ATOM 650 N N . GLY A 1 85 ? 4.576 -3.812 -7.746 1.00 98.12 85 GLY A N 1
ATOM 651 C CA . GLY A 1 85 ? 4.976 -4.826 -6.773 1.00 98.12 85 GLY A CA 1
ATOM 652 C C . GLY A 1 85 ? 4.902 -4.317 -5.333 1.00 98.12 85 GLY A C 1
ATOM 653 O O . GLY A 1 85 ? 4.268 -4.955 -4.490 1.00 98.12 85 GLY A O 1
ATOM 654 N N . VAL A 1 86 ? 5.478 -3.144 -5.053 1.00 98.31 86 VAL A N 1
ATOM 655 C CA . VAL A 1 86 ? 5.454 -2.531 -3.713 1.00 98.31 86 VAL A CA 1
ATOM 656 C C . VAL A 1 86 ? 4.024 -2.195 -3.286 1.00 98.31 86 VAL A C 1
ATOM 658 O O . VAL A 1 86 ? 3.634 -2.523 -2.163 1.00 98.31 86 VAL A O 1
ATOM 661 N N . CYS A 1 87 ? 3.218 -1.602 -4.171 1.00 98.56 87 CYS A N 1
ATOM 662 C CA . CYS A 1 87 ? 1.818 -1.286 -3.885 1.00 98.56 87 CYS A CA 1
ATOM 663 C C . CYS A 1 87 ? 0.986 -2.546 -3.618 1.00 98.56 87 CYS A C 1
ATOM 665 O O . CYS A 1 87 ? 0.280 -2.605 -2.612 1.00 98.56 87 CYS A O 1
ATOM 667 N N . ALA A 1 88 ? 1.074 -3.561 -4.482 1.00 98.06 88 ALA A N 1
ATOM 668 C CA . ALA A 1 88 ? 0.297 -4.789 -4.352 1.00 98.06 88 ALA A CA 1
ATOM 669 C C . ALA A 1 88 ? 0.664 -5.536 -3.067 1.00 98.06 88 ALA A C 1
ATOM 671 O O . ALA A 1 88 ? -0.212 -5.824 -2.251 1.00 98.06 88 ALA A O 1
ATOM 672 N N . VAL A 1 89 ? 1.956 -5.790 -2.843 1.00 98.50 89 VAL A N 1
ATOM 673 C CA . VAL A 1 89 ? 2.430 -6.502 -1.649 1.00 98.50 89 VAL A CA 1
ATOM 674 C C . VAL A 1 89 ? 2.124 -5.704 -0.382 1.00 98.50 89 VAL A C 1
ATOM 676 O O . VAL A 1 89 ? 1.597 -6.265 0.579 1.00 98.50 89 VAL A O 1
ATOM 679 N N . GLY A 1 90 ? 2.400 -4.398 -0.376 1.00 98.44 90 GLY A N 1
ATOM 680 C CA . GLY A 1 90 ? 2.194 -3.548 0.791 1.00 98.44 90 GLY A CA 1
ATOM 681 C C . GLY A 1 90 ? 0.718 -3.387 1.159 1.00 98.44 90 GLY A C 1
ATOM 682 O O . GLY A 1 90 ? 0.347 -3.613 2.311 1.00 98.44 90 GLY A O 1
ATOM 683 N N . LEU A 1 91 ? -0.150 -3.049 0.200 1.00 98.56 91 LEU A N 1
ATOM 684 C CA . LEU A 1 91 ? -1.572 -2.825 0.477 1.00 98.56 91 LEU A CA 1
ATOM 685 C C . LEU A 1 91 ? -2.294 -4.131 0.828 1.00 98.56 91 LEU A C 1
ATOM 687 O O . LEU A 1 91 ? -3.036 -4.167 1.813 1.00 98.56 91 LEU A O 1
ATOM 691 N N . ILE A 1 92 ? -2.067 -5.210 0.065 1.00 98.31 92 ILE A N 1
ATOM 692 C CA . ILE A 1 92 ? -2.684 -6.517 0.345 1.00 98.31 92 ILE A CA 1
ATOM 693 C C . ILE A 1 92 ? -2.152 -7.067 1.670 1.00 98.31 92 ILE A C 1
ATOM 695 O O . ILE A 1 92 ? -2.938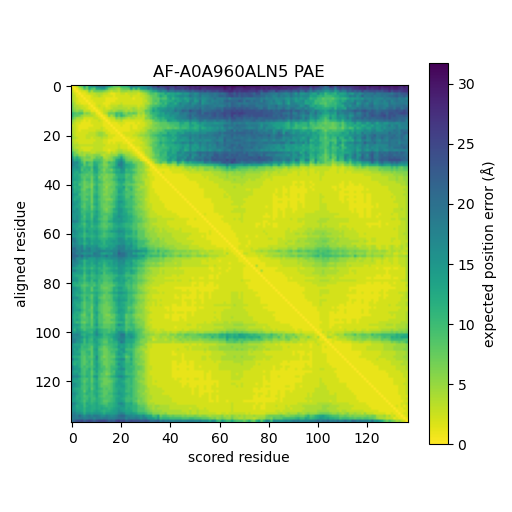 -7.540 2.491 1.00 98.31 92 ILE A O 1
ATOM 699 N N . GLY A 1 93 ? -0.846 -6.952 1.923 1.00 98.12 93 GL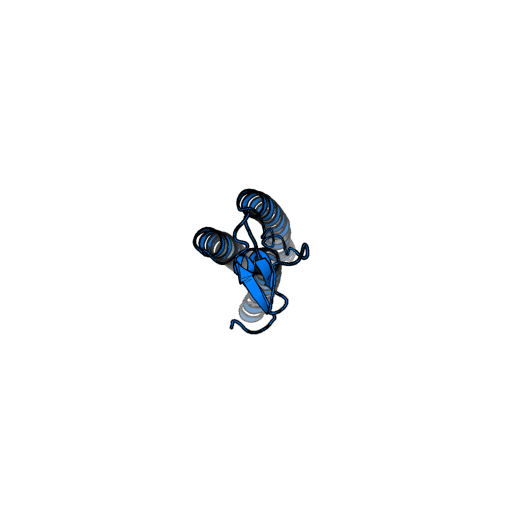Y A N 1
ATOM 700 C CA . GLY A 1 93 ? -0.226 -7.387 3.172 1.00 98.12 93 GLY A CA 1
ATOM 701 C C . GLY A 1 93 ? -0.822 -6.686 4.393 1.00 98.12 93 GLY A C 1
ATOM 702 O O . GLY A 1 93 ? -1.229 -7.355 5.345 1.00 98.12 93 GLY A O 1
ATOM 703 N N . VAL A 1 94 ? -0.955 -5.354 4.350 1.00 98.19 94 VAL A N 1
ATOM 704 C CA . VAL A 1 94 ? -1.576 -4.576 5.438 1.00 98.19 94 VAL A CA 1
ATOM 705 C C . VAL A 1 94 ? -3.054 -4.942 5.612 1.00 98.19 94 VAL A C 1
ATOM 707 O O . VAL A 1 94 ? -3.510 -5.082 6.750 1.00 98.19 94 VAL A O 1
ATOM 710 N N . LEU A 1 95 ? -3.803 -5.142 4.521 1.00 97.31 95 LEU A N 1
ATOM 711 C CA . LEU A 1 95 ? -5.207 -5.557 4.583 1.00 97.31 95 LEU A CA 1
ATOM 712 C C . LEU A 1 95 ? -5.361 -6.933 5.246 1.00 97.31 95 LEU A C 1
ATOM 714 O O . LEU A 1 95 ? -6.122 -7.066 6.206 1.00 97.31 95 LEU A O 1
ATOM 718 N N . VAL A 1 96 ? -4.628 -7.941 4.769 1.00 97.19 96 VAL A N 1
ATOM 719 C CA . VAL A 1 96 ? -4.682 -9.314 5.296 1.00 97.19 96 VAL A CA 1
ATOM 720 C C . VAL A 1 96 ? -4.269 -9.338 6.765 1.00 97.19 96 VAL A C 1
ATOM 722 O O . VAL A 1 96 ? -4.997 -9.884 7.595 1.00 97.19 96 VAL A O 1
ATOM 725 N N . TRP A 1 97 ? -3.156 -8.686 7.114 1.00 97.31 97 TRP A N 1
ATOM 726 C CA . TRP A 1 97 ? -2.702 -8.566 8.501 1.00 97.31 97 TRP A CA 1
ATOM 727 C C . TRP A 1 97 ? -3.782 -7.962 9.408 1.00 97.31 97 TRP A C 1
ATOM 729 O O . TRP A 1 97 ? -4.055 -8.468 10.500 1.00 97.31 97 TRP A O 1
ATOM 739 N N . SER A 1 98 ? -4.445 -6.909 8.934 1.00 95.94 98 SER A N 1
ATOM 740 C CA . SER A 1 98 ? -5.462 -6.195 9.698 1.00 95.94 98 SER A CA 1
ATOM 741 C C . SER A 1 98 ? -6.775 -6.971 9.861 1.00 95.94 98 SER A C 1
ATOM 743 O O . SER A 1 98 ? -7.417 -6.890 10.914 1.00 95.94 98 SER A O 1
ATOM 745 N N . LEU A 1 99 ? -7.161 -7.766 8.857 1.00 92.88 99 LEU A N 1
ATOM 746 C CA . LEU A 1 99 ? -8.350 -8.624 8.908 1.00 92.88 99 LEU A CA 1
ATOM 747 C C . LEU A 1 99 ? -8.148 -9.873 9.775 1.00 92.88 99 LEU A C 1
ATOM 749 O O . LEU A 1 99 ? -9.090 -10.299 10.444 1.00 92.88 99 LEU A O 1
ATOM 753 N N . VAL A 1 100 ? -6.937 -10.438 9.796 1.00 95.06 100 VAL A N 1
ATOM 754 C CA . VAL A 1 100 ? -6.603 -11.624 10.607 1.00 95.06 100 VAL A CA 1
ATOM 755 C C . VAL A 1 100 ? -6.347 -11.260 12.078 1.00 95.06 100 VAL A C 1
ATOM 757 O O . VAL A 1 100 ? -6.549 -12.086 12.971 1.00 95.06 100 VAL A O 1
ATOM 760 N N . SER A 1 101 ? -5.942 -10.019 12.370 1.00 92.56 101 SER A N 1
ATOM 761 C CA . SER A 1 101 ? -5.713 -9.571 13.746 1.00 92.56 101 SER A CA 1
ATOM 762 C C . SER A 1 101 ? -7.009 -9.444 14.558 1.00 92.56 1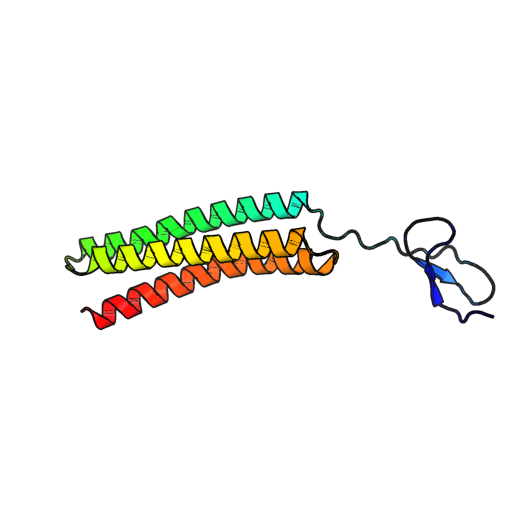01 SER A C 1
ATOM 764 O O . SER A 1 101 ? -7.991 -8.831 14.134 1.00 92.56 101 SER A O 1
ATOM 766 N N . LYS A 1 102 ? -6.983 -9.956 15.797 1.00 85.56 102 LYS A N 1
ATOM 767 C CA . LYS A 1 102 ? -8.076 -9.808 16.778 1.00 85.56 102 LYS A CA 1
ATOM 768 C C . LYS A 1 102 ? -8.068 -8.451 17.496 1.00 85.56 102 LYS A C 1
ATOM 770 O O . LYS A 1 102 ? -9.024 -8.137 18.202 1.00 85.56 102 LYS A O 1
ATOM 775 N N . SER A 1 103 ? -7.004 -7.655 17.367 1.00 86.69 103 SER A N 1
ATOM 776 C CA . SER A 1 103 ? -6.863 -6.400 18.110 1.00 86.69 103 SER A CA 1
ATOM 777 C C . SER A 1 103 ? -7.468 -5.212 17.356 1.00 86.69 103 SER A C 1
ATOM 779 O O . SER A 1 103 ? -7.139 -4.931 16.203 1.00 86.69 103 SER A O 1
ATOM 781 N N . ALA A 1 104 ? -8.325 -4.451 18.042 1.00 83.88 104 ALA A N 1
ATOM 782 C CA . ALA A 1 104 ? -8.914 -3.229 17.490 1.00 83.88 104 ALA A CA 1
ATOM 783 C C . ALA A 1 104 ? -7.849 -2.178 17.113 1.00 83.88 104 ALA A C 1
ATOM 785 O O . ALA A 1 104 ? -8.019 -1.453 16.134 1.00 83.88 104 ALA A O 1
ATOM 786 N N . GLY A 1 105 ? -6.730 -2.135 17.849 1.00 88.62 105 GLY A N 1
ATOM 787 C CA . GLY A 1 105 ? -5.618 -1.217 17.592 1.00 88.62 105 GLY A CA 1
ATOM 788 C C . GLY A 1 105 ? -4.926 -1.448 16.247 1.00 88.62 105 GLY A C 1
ATOM 789 O O . GLY A 1 105 ? -4.568 -0.483 15.579 1.00 88.62 105 GLY A O 1
ATOM 790 N N . VAL A 1 106 ? -4.809 -2.700 15.788 1.00 93.88 106 VAL A N 1
ATOM 791 C CA . VAL A 1 106 ? -4.164 -3.008 14.497 1.00 93.88 106 VAL A CA 1
ATOM 792 C C . VAL A 1 106 ? -4.934 -2.408 13.322 1.00 93.88 106 VAL A C 1
ATOM 794 O O . VAL A 1 106 ? -4.327 -1.937 12.364 1.00 93.88 106 VAL A O 1
ATOM 797 N N . ARG A 1 107 ? -6.266 -2.350 13.397 1.00 93.69 107 ARG A N 1
ATOM 798 C CA . ARG A 1 107 ? -7.072 -1.729 12.336 1.00 93.69 107 ARG A CA 1
ATOM 799 C C . ARG A 1 107 ? -6.873 -0.224 12.257 1.00 93.69 107 ARG A C 1
ATOM 801 O O . ARG A 1 107 ? -6.838 0.319 11.161 1.00 93.69 107 ARG A O 1
ATOM 808 N N . ILE A 1 108 ? -6.689 0.430 13.401 1.00 93.06 108 ILE A N 1
ATOM 809 C CA . ILE A 1 108 ? -6.358 1.857 13.456 1.00 93.06 108 ILE A CA 1
ATOM 810 C C . ILE A 1 108 ? -4.986 2.088 12.820 1.00 93.06 108 ILE A C 1
ATOM 812 O O . ILE A 1 108 ? -4.856 2.944 11.956 1.00 93.06 108 ILE A O 1
ATOM 816 N N . VAL A 1 109 ? -3.983 1.281 13.175 1.00 95.75 109 VAL A N 1
ATOM 817 C CA . VAL A 1 109 ? -2.643 1.371 12.572 1.00 95.75 109 VAL A CA 1
ATOM 818 C C . VAL A 1 109 ? -2.697 1.149 11.055 1.00 95.75 109 VAL A C 1
ATOM 820 O O . VAL A 1 109 ? -2.082 1.900 10.301 1.00 95.75 109 VAL A O 1
ATOM 823 N N . ALA A 1 110 ? -3.483 0.176 10.588 1.00 96.75 110 ALA A N 1
ATOM 824 C CA . ALA A 1 110 ? -3.656 -0.097 9.163 1.00 96.75 110 ALA A CA 1
ATOM 825 C C . ALA A 1 110 ? -4.219 1.104 8.378 1.00 96.75 110 ALA A C 1
ATOM 827 O O . ALA A 1 110 ? -3.805 1.314 7.238 1.00 96.75 110 ALA A O 1
ATOM 828 N N . MET A 1 111 ? -5.087 1.928 8.987 1.00 96.38 111 MET A N 1
ATOM 829 C CA . MET A 1 111 ? -5.590 3.163 8.358 1.00 96.38 111 MET A CA 1
ATOM 830 C C . MET A 1 111 ? -4.464 4.127 7.979 1.00 96.38 111 MET A C 1
ATOM 832 O O . MET A 1 111 ? -4.553 4.773 6.939 1.00 96.38 111 MET A O 1
ATOM 836 N N . PHE A 1 112 ? -3.399 4.193 8.780 1.00 97.25 112 PHE A N 1
ATOM 837 C CA . PHE A 1 112 ? -2.245 5.057 8.520 1.00 97.25 112 PHE A CA 1
ATOM 838 C C . PHE A 1 112 ? -1.185 4.381 7.648 1.00 97.25 112 PHE A C 1
ATOM 840 O O . PHE A 1 112 ? -0.531 5.045 6.847 1.00 97.25 112 PHE A O 1
ATOM 847 N N . LEU A 1 113 ? -1.020 3.061 7.764 1.00 98.19 113 LEU A N 1
ATOM 848 C CA . LEU A 1 113 ? -0.023 2.341 6.974 1.00 98.19 113 LEU A CA 1
ATOM 849 C C . LEU A 1 113 ? -0.371 2.288 5.487 1.00 98.19 113 LEU A C 1
ATOM 851 O O . LEU A 1 113 ? 0.527 2.460 4.674 1.00 98.19 113 LEU A O 1
ATOM 855 N N . MET A 1 114 ? -1.637 2.084 5.108 1.00 98.38 114 MET A N 1
ATOM 856 C CA . MET A 1 114 ? -2.010 1.995 3.688 1.00 98.38 114 MET A CA 1
ATOM 857 C C . MET A 1 114 ? -1.645 3.248 2.863 1.00 98.38 114 MET A C 1
ATOM 859 O O . MET A 1 114 ? -0.984 3.086 1.839 1.00 98.38 114 MET A O 1
ATOM 863 N N . PRO A 1 115 ? -1.978 4.490 3.274 1.00 98.44 115 PRO A N 1
ATOM 864 C CA . PRO A 1 115 ? -1.503 5.674 2.556 1.00 98.44 115 PRO A CA 1
ATOM 865 C C . PRO A 1 115 ? 0.025 5.799 2.611 1.00 98.44 115 PRO A C 1
ATOM 867 O O . PRO A 1 115 ? 0.641 6.186 1.619 1.00 98.44 115 PRO A O 1
ATOM 870 N N . GLY A 1 116 ? 0.650 5.402 3.726 1.00 98.38 116 GLY A N 1
ATOM 871 C CA . GLY A 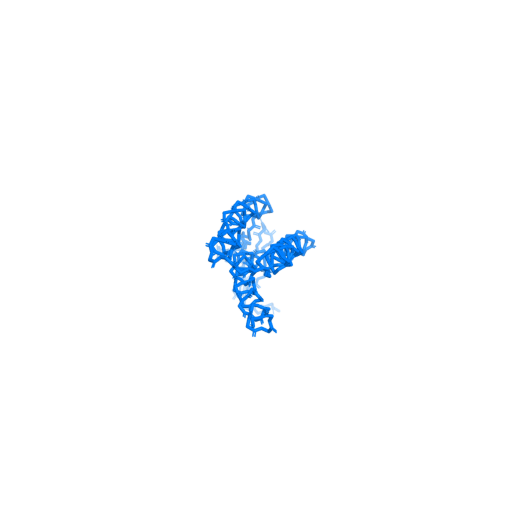1 116 ? 2.106 5.330 3.843 1.00 98.38 116 GLY A CA 1
ATOM 872 C C . GLY A 1 116 ? 2.749 4.407 2.803 1.00 98.38 116 GLY A C 1
ATOM 873 O O . GLY A 1 116 ? 3.765 4.776 2.224 1.00 98.38 116 GLY A O 1
ATOM 874 N N . VAL A 1 117 ? 2.137 3.255 2.503 1.00 98.62 117 VAL A N 1
ATOM 875 C CA . VAL A 1 117 ? 2.586 2.334 1.445 1.00 98.62 117 VAL A CA 1
ATOM 876 C C . VAL A 1 117 ? 2.552 3.016 0.080 1.00 98.62 117 VAL A C 1
ATOM 878 O O . VAL A 1 117 ? 3.534 2.928 -0.650 1.00 98.62 117 VAL A O 1
ATOM 881 N N . VAL A 1 118 ? 1.466 3.718 -0.264 1.00 98.50 118 VAL A N 1
ATOM 882 C CA . VAL A 1 118 ? 1.345 4.396 -1.570 1.00 98.50 118 VAL A CA 1
ATOM 883 C C . VAL A 1 118 ? 2.389 5.505 -1.712 1.00 98.50 118 VAL A C 1
ATOM 885 O O . VAL A 1 118 ? 3.054 5.601 -2.742 1.00 98.50 118 VAL A O 1
ATOM 888 N N . ILE A 1 119 ? 2.574 6.315 -0.666 1.00 98.44 119 ILE A N 1
ATOM 889 C CA . ILE A 1 119 ? 3.584 7.381 -0.642 1.00 98.44 119 ILE A CA 1
ATOM 890 C C . ILE A 1 119 ? 4.989 6.787 -0.762 1.00 98.44 119 ILE A C 1
ATOM 892 O O . ILE A 1 119 ? 5.782 7.244 -1.584 1.00 98.44 119 ILE A O 1
ATOM 896 N N . LEU A 1 120 ? 5.293 5.746 0.017 1.00 98.44 120 LEU A N 1
ATOM 897 C CA . LEU A 1 120 ? 6.586 5.072 -0.031 1.00 98.44 120 LEU A CA 1
ATOM 898 C C . LEU A 1 120 ? 6.845 4.468 -1.414 1.00 98.44 120 LEU A C 1
ATOM 900 O O . LEU A 1 120 ? 7.947 4.613 -1.931 1.00 98.44 120 LEU A O 1
ATOM 904 N N . ALA A 1 121 ? 5.844 3.842 -2.035 1.00 98.56 121 ALA A N 1
ATOM 905 C CA . ALA A 1 121 ? 5.965 3.286 -3.378 1.00 98.56 121 ALA A CA 1
ATOM 906 C C . ALA A 1 121 ? 6.303 4.367 -4.414 1.00 98.56 121 ALA A C 1
ATOM 908 O O . ALA A 1 121 ? 7.170 4.143 -5.253 1.00 98.56 121 ALA A O 1
ATOM 909 N N . LEU A 1 122 ? 5.673 5.545 -4.333 1.00 98.44 122 LEU A N 1
ATOM 910 C CA . LEU A 1 122 ? 5.996 6.680 -5.203 1.00 98.44 122 LEU A CA 1
ATOM 911 C C . LEU A 1 122 ? 7.431 7.166 -4.985 1.00 98.44 122 LEU A C 1
ATOM 913 O O . LEU A 1 122 ? 8.177 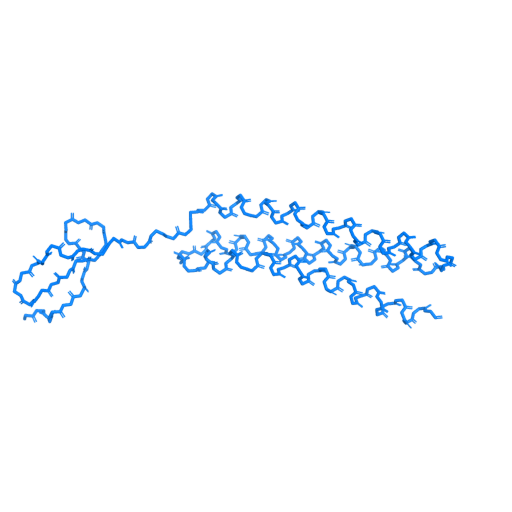7.299 -5.948 1.00 98.44 122 LEU A O 1
ATOM 917 N N . VAL A 1 123 ? 7.838 7.368 -3.730 1.00 98.50 123 VAL A N 1
ATOM 918 C CA . VAL A 1 123 ? 9.204 7.801 -3.392 1.00 98.50 123 VAL A CA 1
ATOM 919 C C . VAL A 1 123 ? 10.241 6.796 -3.894 1.00 98.50 123 VAL A C 1
ATOM 921 O O . VAL A 1 123 ? 11.229 7.193 -4.510 1.00 98.50 123 VAL A O 1
ATOM 924 N N . LEU A 1 124 ? 10.012 5.500 -3.668 1.00 98.38 124 LEU A N 1
ATOM 925 C CA . LEU A 1 124 ? 10.899 4.436 -4.131 1.00 98.38 124 LEU A CA 1
ATOM 926 C C . LEU A 1 124 ? 10.940 4.356 -5.656 1.00 98.38 124 LEU A C 1
ATOM 928 O O . LEU A 1 124 ? 12.024 4.197 -6.204 1.00 98.38 124 LEU A O 1
ATOM 932 N N . ALA A 1 125 ? 9.806 4.504 -6.343 1.00 98.19 125 ALA A N 1
ATOM 933 C CA . ALA A 1 125 ? 9.761 4.520 -7.802 1.00 98.19 125 ALA A CA 1
ATOM 934 C C . ALA A 1 125 ? 10.541 5.712 -8.373 1.00 98.19 125 ALA A C 1
ATOM 936 O O . ALA A 1 125 ? 11.366 5.531 -9.263 1.00 98.19 125 ALA A O 1
ATOM 937 N N . THR A 1 126 ? 10.351 6.915 -7.828 1.00 97.75 126 THR A N 1
ATOM 938 C CA . THR A 1 126 ? 11.102 8.107 -8.245 1.00 97.75 126 THR A CA 1
ATOM 939 C C . THR A 1 126 ? 12.602 7.940 -7.987 1.00 97.75 126 THR A C 1
ATOM 941 O O . THR A 1 126 ? 13.412 8.195 -8.876 1.00 97.75 126 THR A O 1
ATOM 944 N N . ALA A 1 127 ? 12.989 7.468 -6.798 1.00 98.19 127 ALA A N 1
ATOM 945 C CA . ALA A 1 127 ? 14.391 7.227 -6.461 1.00 98.19 127 ALA A CA 1
ATOM 946 C C . ALA A 1 127 ? 15.023 6.149 -7.355 1.00 98.19 127 ALA A C 1
ATOM 948 O O . ALA A 1 127 ? 16.144 6.326 -7.827 1.00 98.19 127 ALA A O 1
ATOM 949 N N . LEU A 1 128 ? 14.298 5.059 -7.621 1.00 98.00 128 LEU A N 1
ATOM 950 C CA . LEU A 1 128 ? 14.736 3.985 -8.508 1.00 98.00 128 LEU A CA 1
ATOM 951 C C . LEU A 1 128 ? 14.928 4.494 -9.939 1.00 98.00 128 LEU A C 1
ATOM 953 O O . LEU A 1 128 ? 15.970 4.228 -10.530 1.00 98.00 128 LEU A O 1
ATOM 957 N N . TYR A 1 129 ? 13.969 5.259 -10.465 1.00 97.44 129 TYR A N 1
ATOM 958 C CA . TYR A 1 129 ? 14.037 5.814 -11.815 1.00 97.44 129 TYR A CA 1
ATOM 959 C C . TYR A 1 129 ? 15.296 6.666 -12.006 1.00 97.44 129 TYR A C 1
ATOM 961 O O . TYR A 1 129 ? 16.099 6.393 -12.894 1.00 97.44 129 TYR A O 1
ATOM 969 N N . PHE A 1 130 ? 15.519 7.659 -11.137 1.00 96.00 130 PHE A N 1
ATOM 970 C CA . PHE A 1 130 ? 16.690 8.539 -11.237 1.00 96.00 130 PHE A CA 1
ATOM 971 C C . PHE A 1 130 ? 18.004 7.837 -10.874 1.00 96.00 130 PHE A C 1
ATOM 973 O O . PHE A 1 130 ? 19.051 8.157 -11.440 1.00 96.00 130 PHE A O 1
ATOM 980 N N . GLY A 1 131 ? 17.967 6.851 -9.976 1.00 97.12 131 GLY A N 1
ATOM 981 C CA . GLY A 1 131 ? 19.130 6.027 -9.656 1.00 97.12 131 GLY A CA 1
ATOM 982 C C . GLY A 1 131 ? 19.585 5.194 -10.854 1.00 97.12 131 GLY A C 1
ATOM 983 O O . GLY A 1 131 ? 20.763 5.201 -11.192 1.00 97.12 131 GLY A O 1
ATOM 984 N N . LEU A 1 132 ? 18.653 4.540 -11.550 1.00 96.06 132 LEU A N 1
ATOM 985 C CA . LEU A 1 132 ? 18.958 3.774 -12.760 1.00 96.06 132 LEU A CA 1
ATOM 986 C C . LEU A 1 132 ? 19.329 4.685 -13.933 1.00 96.06 132 LEU A C 1
ATOM 988 O O . LEU A 1 132 ? 20.288 4.395 -14.643 1.00 96.06 132 LEU A O 1
ATOM 992 N N . ALA A 1 133 ? 18.618 5.801 -14.114 1.00 93.69 133 ALA A N 1
ATOM 993 C CA . ALA A 1 133 ? 18.917 6.760 -15.173 1.00 93.69 133 ALA A CA 1
ATOM 994 C C . ALA A 1 133 ? 20.319 7.362 -15.026 1.00 93.69 133 ALA A C 1
ATOM 996 O O . ALA A 1 133 ? 21.033 7.466 -16.012 1.00 93.69 133 ALA A O 1
ATOM 997 N N . SER A 1 134 ? 20.749 7.698 -13.806 1.00 93.12 134 SER A N 1
ATOM 998 C CA . SER A 1 134 ? 22.103 8.228 -13.574 1.00 93.12 134 SER A CA 1
ATOM 999 C C . SER A 1 134 ? 23.211 7.184 -13.740 1.00 93.12 134 SER A C 1
ATOM 1001 O O . SER A 1 134 ? 24.354 7.556 -13.978 1.00 93.12 134 SER A O 1
ATOM 1003 N N . TRP A 1 135 ? 22.888 5.894 -13.624 1.00 91.56 135 TRP A N 1
ATOM 1004 C CA . TRP A 1 135 ? 23.840 4.803 -13.835 1.00 91.56 135 TRP A CA 1
ATOM 1005 C C . TRP A 1 135 ? 23.977 4.392 -15.311 1.00 91.56 135 TRP A C 1
ATOM 1007 O O . TRP A 1 135 ? 25.011 3.850 -15.694 1.00 91.56 135 TRP A O 1
ATOM 1017 N N . LEU A 1 136 ? 22.939 4.628 -16.122 1.00 85.94 136 LEU A N 1
ATOM 1018 C CA . LEU A 1 136 ? 22.864 4.251 -17.542 1.00 85.94 136 LEU A CA 1
ATOM 1019 C C . LEU A 1 136 ? 23.057 5.423 -18.524 1.00 85.94 136 LEU A C 1
ATOM 1021 O O . LEU A 1 136 ? 23.091 5.180 -19.731 1.00 85.94 136 LEU A O 1
ATOM 1025 N N . ALA A 1 137 ? 23.109 6.663 -18.031 1.00 71.69 137 ALA A N 1
ATOM 1026 C CA . ALA A 1 137 ? 23.448 7.860 -18.806 1.00 71.69 137 ALA A CA 1
ATOM 1027 C C . ALA A 1 137 ? 24.965 7.985 -19.004 1.00 71.69 137 ALA A C 1
ATOM 1029 O O . ALA A 1 137 ? 25.361 8.443 -20.099 1.00 71.69 137 ALA A O 1
#

Sequence (137 aa):
MTVPGWYPDPGGSGTRYWDGQVWTDQVKAPGKGVPGWLLVVWFVLMAVAAFAGFWYVLLMTAFGCDSGWDGCVGVGETTWLAYIGVCAVGLIGVLVWSLVSKSAGVRIVAMFLMPGVVILALVLATALYFGLASWLA